Protein AF-K2GYS2-F1 (afdb_monomer)

Organism: Entamoeba nuttalli (strain P19) (NCBI:txid1076696)

Sequence (122 aa):
MTTQQKVDTSRWIVIYPAYIDSELTIAQGRKVSKEVSVKQPNVFDLKKACETLKVNFVLEKQRYSRQQWVMGRVRIQLKDENGVNITSFKNRITLIRAVAESVKNAREEAAKAQPAKKVGKK

Mean predicted aligned error: 7.34 Å

Structure (mmCIF, N/CA/C/O backbone):
data_AF-K2GYS2-F1
#
_entry.id   AF-K2GYS2-F1
#
loop_
_atom_site.group_PDB
_atom_site.id
_atom_site.type_symbol
_atom_site.label_atom_id
_atom_site.label_alt_id
_atom_site.label_comp_id
_atom_site.label_asym_id
_atom_site.label_entity_id
_atom_site.label_seq_id
_atom_site.pdbx_PDB_ins_code
_atom_site.Cartn_x
_atom_site.Cartn_y
_atom_site.Cartn_z
_atom_site.occupancy
_atom_site.B_iso_or_equiv
_atom_site.auth_seq_id
_atom_site.auth_comp_id
_atom_site.auth_asym_id
_atom_site.auth_atom_id
_atom_site.pdbx_PDB_model_num
ATOM 1 N N . MET A 1 1 ? -7.993 -10.182 -33.960 1.00 37.03 1 MET A N 1
ATOM 2 C CA . MET A 1 1 ? -7.245 -10.909 -32.913 1.00 37.03 1 MET A CA 1
ATOM 3 C C . MET A 1 1 ? -6.422 -9.884 -32.153 1.00 37.03 1 MET A C 1
ATOM 5 O O . MET A 1 1 ? -5.462 -9.371 -32.707 1.00 37.03 1 MET A O 1
ATOM 9 N N . THR A 1 2 ? -6.864 -9.466 -30.967 1.00 37.53 2 THR A N 1
ATOM 10 C CA . THR A 1 2 ? -6.221 -8.359 -30.241 1.00 37.53 2 THR A CA 1
ATOM 11 C C . THR A 1 2 ? -5.074 -8.912 -29.405 1.00 37.53 2 THR A C 1
ATOM 13 O O . THR A 1 2 ? -5.301 -9.524 -28.365 1.00 37.53 2 THR A O 1
ATOM 16 N N . THR A 1 3 ? -3.842 -8.735 -29.876 1.00 43.66 3 THR A N 1
ATOM 17 C CA . THR A 1 3 ? -2.626 -9.073 -29.131 1.00 43.66 3 THR A CA 1
ATOM 18 C C . THR A 1 3 ? -2.561 -8.200 -27.881 1.00 43.66 3 THR A C 1
ATOM 20 O O . THR A 1 3 ? -2.268 -7.009 -27.955 1.00 43.66 3 THR A O 1
ATOM 23 N N . GLN A 1 4 ? -2.872 -8.772 -26.719 1.00 55.50 4 GLN A N 1
ATOM 24 C CA . GLN A 1 4 ? -2.729 -8.086 -25.442 1.00 55.50 4 GLN A CA 1
ATOM 25 C C . GLN A 1 4 ? -1.234 -7.971 -25.131 1.00 55.50 4 GLN A C 1
ATOM 27 O O . GLN A 1 4 ? -0.614 -8.927 -24.669 1.00 55.50 4 GLN A O 1
ATOM 32 N N . GLN A 1 5 ? -0.638 -6.818 -25.448 1.00 55.47 5 GLN A N 1
ATOM 33 C CA . GLN A 1 5 ? 0.746 -6.508 -25.094 1.00 55.47 5 GLN A CA 1
ATOM 34 C C . GLN A 1 5 ? 0.897 -6.602 -23.573 1.00 55.47 5 GLN A C 1
ATOM 36 O O . GLN A 1 5 ? 0.401 -5.772 -22.809 1.00 55.47 5 GLN A O 1
ATOM 41 N N . LYS A 1 6 ? 1.542 -7.677 -23.127 1.00 67.62 6 LYS A N 1
ATOM 42 C CA . LYS A 1 6 ? 1.837 -7.931 -21.724 1.00 67.62 6 LYS A CA 1
ATOM 43 C C . LYS A 1 6 ? 3.061 -7.098 -21.361 1.00 67.62 6 LYS A C 1
ATOM 45 O O . LYS A 1 6 ? 4.178 -7.482 -21.687 1.00 67.62 6 LYS A O 1
ATOM 50 N N . VAL A 1 7 ? 2.837 -5.956 -20.717 1.00 78.69 7 VAL A N 1
ATOM 51 C CA . VAL A 1 7 ? 3.914 -5.146 -20.131 1.00 78.69 7 VAL A CA 1
ATOM 52 C C . VAL A 1 7 ? 4.748 -6.048 -19.216 1.00 78.69 7 VAL A C 1
ATOM 54 O O . VAL A 1 7 ? 4.178 -6.758 -18.380 1.00 78.69 7 VAL A O 1
ATOM 57 N N . ASP A 1 8 ? 6.076 -6.055 -19.371 1.00 84.19 8 ASP A N 1
ATOM 58 C CA . ASP A 1 8 ? 6.944 -6.783 -18.446 1.00 84.19 8 ASP A CA 1
ATOM 59 C C . ASP A 1 8 ? 6.959 -6.068 -17.092 1.00 84.19 8 ASP A C 1
ATOM 61 O O . ASP A 1 8 ? 7.661 -5.085 -16.857 1.00 84.19 8 ASP A O 1
ATOM 65 N N . THR A 1 9 ? 6.142 -6.576 -16.178 1.00 87.06 9 THR A N 1
ATOM 66 C CA . THR A 1 9 ? 6.029 -6.053 -14.823 1.00 87.06 9 THR A CA 1
ATOM 67 C C . THR A 1 9 ? 6.964 -6.766 -13.847 1.00 87.06 9 THR A C 1
ATOM 69 O O . THR A 1 9 ? 6.901 -6.486 -12.649 1.00 87.06 9 THR A O 1
ATOM 72 N N . SER A 1 10 ? 7.822 -7.694 -14.295 1.00 85.88 10 SER A N 1
ATOM 73 C CA . SER A 1 10 ? 8.631 -8.570 -13.429 1.00 85.88 10 SER A CA 1
ATOM 74 C C . SER A 1 10 ? 9.474 -7.796 -12.409 1.00 85.88 10 SER A C 1
ATOM 76 O O . SER A 1 10 ? 9.496 -8.165 -11.232 1.00 85.88 10 SER A O 1
ATOM 78 N N . ARG A 1 11 ? 10.071 -6.677 -12.840 1.00 87.44 11 ARG A N 1
ATOM 79 C CA . ARG A 1 11 ? 10.922 -5.779 -12.037 1.00 87.44 11 ARG A CA 1
ATOM 80 C C . ARG A 1 11 ? 10.140 -4.777 -11.179 1.00 87.44 11 ARG A C 1
ATOM 82 O O . ARG A 1 11 ? 10.732 -4.061 -10.373 1.00 87.44 11 ARG A O 1
ATOM 89 N N . TRP A 1 12 ? 8.825 -4.689 -11.363 1.00 92.75 12 TRP A N 1
ATOM 90 C CA . TRP A 1 12 ? 7.991 -3.708 -10.678 1.00 92.75 12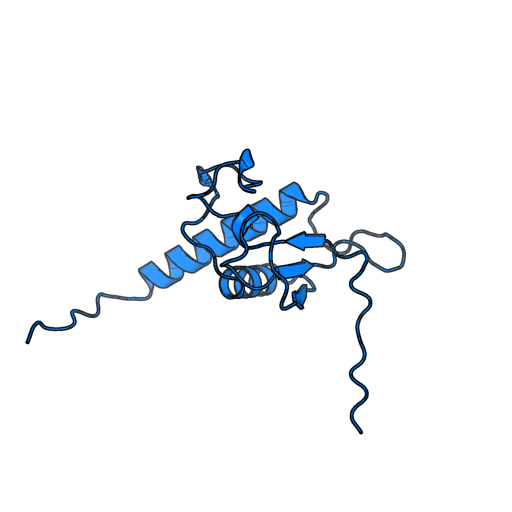 TRP A CA 1
ATOM 91 C C . TRP A 1 12 ? 7.757 -4.104 -9.224 1.00 92.75 12 TRP A C 1
ATOM 93 O O . TRP A 1 12 ? 7.704 -5.280 -8.852 1.00 92.75 12 TRP A O 1
ATOM 103 N N . ILE A 1 13 ? 7.568 -3.096 -8.382 1.00 93.75 13 ILE A N 1
ATOM 104 C CA . ILE A 1 13 ? 7.341 -3.292 -6.959 1.00 93.75 13 ILE A CA 1
ATOM 105 C C . ILE A 1 13 ? 5.926 -3.808 -6.740 1.00 93.75 13 ILE A C 1
ATOM 107 O O . ILE A 1 13 ? 4.953 -3.188 -7.153 1.00 93.75 13 ILE A O 1
ATOM 111 N N . VAL A 1 14 ? 5.810 -4.931 -6.036 1.00 94.44 14 VAL A N 1
ATOM 112 C CA . VAL A 1 14 ? 4.519 -5.511 -5.661 1.00 94.44 14 VAL A CA 1
ATOM 113 C C . VAL A 1 14 ? 4.014 -4.891 -4.359 1.00 94.44 14 VAL A C 1
ATOM 115 O O . VAL A 1 14 ? 4.736 -4.865 -3.357 1.00 94.44 14 VAL A O 1
ATOM 118 N N . ILE A 1 15 ? 2.753 -4.474 -4.334 1.00 95.56 15 ILE A N 1
ATOM 119 C CA . ILE A 1 15 ? 2.049 -4.043 -3.126 1.00 95.56 15 ILE A CA 1
ATOM 120 C C . ILE A 1 15 ? 0.746 -4.835 -3.007 1.00 95.56 15 ILE A C 1
ATOM 122 O O . ILE A 1 15 ? -0.083 -4.847 -3.919 1.00 95.56 15 ILE A O 1
ATOM 126 N N . TYR A 1 16 ? 0.584 -5.514 -1.872 1.00 95.81 16 TYR A N 1
ATOM 127 C CA . TYR A 1 16 ? -0.668 -6.166 -1.494 1.00 95.81 16 TYR A CA 1
ATOM 128 C C . TYR A 1 16 ? -1.449 -5.273 -0.525 1.00 95.81 16 TYR A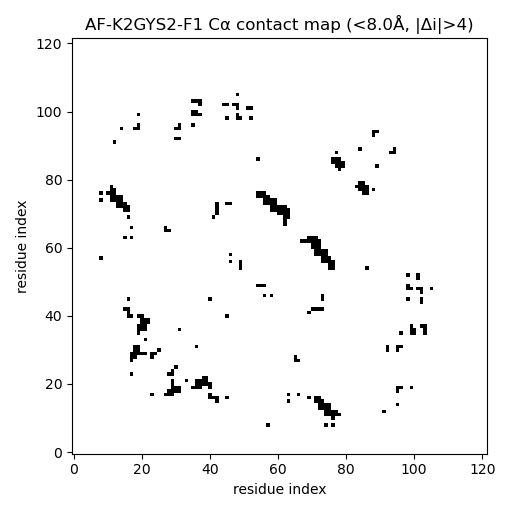 C 1
ATOM 130 O O . TYR A 1 16 ? -0.814 -4.564 0.263 1.00 95.81 16 TYR A O 1
ATOM 138 N N . PRO A 1 17 ? -2.791 -5.364 -0.491 1.00 95.19 17 PRO A N 1
ATOM 139 C CA . PRO A 1 17 ? -3.593 -4.658 0.508 1.00 95.19 17 PRO A CA 1
ATOM 140 C C . PRO A 1 17 ? -3.151 -4.947 1.950 1.00 95.19 17 PRO A C 1
ATOM 142 O O . PRO A 1 17 ? -3.008 -4.022 2.742 1.00 95.19 17 PRO A O 1
ATOM 145 N N . ALA A 1 18 ? -2.773 -6.197 2.244 1.00 95.75 18 ALA A N 1
ATOM 146 C CA . ALA A 1 18 ? -2.232 -6.628 3.537 1.00 95.75 18 ALA A CA 1
ATOM 147 C C . ALA A 1 18 ? -1.078 -5.758 4.078 1.00 95.75 18 ALA A C 1
ATOM 149 O O . ALA A 1 18 ? -0.846 -5.703 5.282 1.00 95.75 18 ALA A O 1
ATOM 150 N N . TYR A 1 19 ? -0.311 -5.096 3.205 1.00 96.12 19 TYR A N 1
ATOM 151 C CA . TYR A 1 19 ? 0.850 -4.306 3.623 1.00 96.12 19 TYR A CA 1
ATOM 152 C C . TYR A 1 19 ? 0.470 -3.029 4.365 1.00 96.12 19 TYR A C 1
ATOM 154 O O . TYR A 1 19 ? 1.265 -2.566 5.184 1.00 96.12 19 TYR A O 1
ATOM 162 N N . ILE A 1 20 ? -0.715 -2.486 4.086 1.00 96.06 20 ILE A N 1
ATOM 163 C CA . ILE A 1 20 ? -1.228 -1.246 4.678 1.00 96.06 20 ILE A CA 1
ATOM 164 C C . ILE A 1 20 ? -2.407 -1.500 5.624 1.00 96.06 20 ILE A C 1
ATOM 166 O O . ILE A 1 20 ? -3.015 -0.548 6.101 1.00 96.06 20 ILE A O 1
ATOM 170 N N . ASP A 1 21 ? -2.728 -2.767 5.892 1.00 95.69 21 ASP A N 1
ATOM 171 C CA . ASP A 1 21 ? -3.852 -3.157 6.738 1.00 95.69 21 ASP A CA 1
ATOM 172 C C . ASP A 1 21 ? -3.526 -2.943 8.222 1.00 95.69 21 ASP A C 1
ATOM 174 O O . ASP A 1 21 ? -2.550 -3.489 8.744 1.00 95.69 21 ASP A O 1
ATOM 178 N N . SER A 1 22 ? -4.338 -2.135 8.905 1.00 95.69 22 SER A N 1
ATOM 179 C CA . SER A 1 22 ? -4.172 -1.845 10.330 1.00 95.69 22 SER A CA 1
ATOM 180 C C . SER A 1 22 ? -4.589 -3.007 11.237 1.00 95.69 22 SER A C 1
ATOM 182 O O . SER A 1 22 ? -4.081 -3.092 12.360 1.00 95.69 22 SER A O 1
ATOM 184 N N . GLU A 1 23 ? -5.451 -3.913 10.760 1.00 94.06 23 GLU A N 1
ATOM 185 C CA . GLU A 1 23 ? -5.930 -5.075 11.524 1.00 94.06 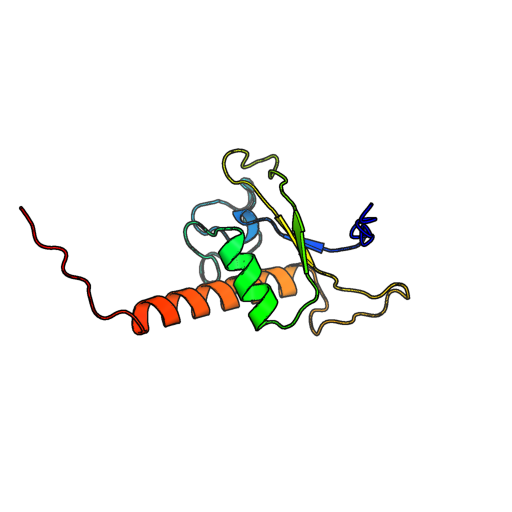23 GLU A CA 1
ATOM 186 C C . GLU A 1 23 ? -4.888 -6.202 11.568 1.00 94.06 23 GLU A C 1
ATOM 188 O O . GLU A 1 23 ? -4.870 -7.009 12.497 1.00 94.06 23 GLU A O 1
ATOM 193 N N . LEU A 1 24 ? -3.964 -6.226 10.603 1.00 93.25 24 LEU A N 1
ATOM 194 C CA . LEU A 1 24 ? -2.886 -7.207 10.547 1.00 93.25 24 LEU A CA 1
ATOM 195 C C . LEU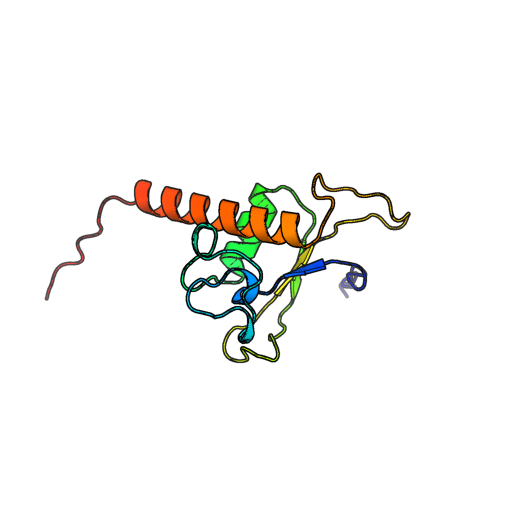 A 1 24 ? -1.667 -6.758 11.348 1.00 93.25 24 LEU A C 1
ATOM 197 O O . LEU A 1 24 ? -1.278 -5.593 11.349 1.00 93.25 24 LEU A O 1
ATOM 201 N N . THR A 1 25 ? -0.987 -7.706 11.983 1.00 94.38 25 THR A N 1
ATOM 202 C CA . THR A 1 25 ? 0.338 -7.513 12.589 1.00 94.38 25 THR A CA 1
ATOM 203 C C . THR A 1 25 ? 1.455 -7.492 11.536 1.00 94.38 25 THR A C 1
ATOM 205 O O . THR A 1 25 ? 1.268 -7.868 10.376 1.00 94.38 25 THR A O 1
ATOM 208 N N . ILE A 1 26 ? 2.668 -7.100 11.946 1.00 93.12 26 ILE A N 1
ATOM 209 C CA . ILE A 1 26 ? 3.865 -7.157 11.083 1.00 93.12 26 ILE A CA 1
ATOM 210 C C . ILE A 1 26 ? 4.138 -8.602 10.635 1.00 93.12 26 ILE A C 1
ATOM 212 O O . ILE A 1 26 ? 4.431 -8.850 9.464 1.00 93.12 26 ILE A O 1
ATOM 216 N N . ALA A 1 27 ? 3.968 -9.567 11.545 1.00 93.00 27 ALA A N 1
ATOM 217 C CA . ALA A 1 27 ? 4.103 -10.991 11.250 1.00 93.00 27 ALA A CA 1
ATOM 218 C C . ALA A 1 27 ? 3.061 -11.478 10.226 1.00 93.00 27 ALA A C 1
ATOM 220 O O . ALA A 1 27 ? 3.371 -12.308 9.374 1.00 93.00 27 ALA A O 1
ATOM 221 N N . GLN A 1 28 ? 1.852 -10.917 10.235 1.00 92.44 28 GLN A N 1
ATOM 222 C CA . GLN A 1 28 ? 0.798 -11.267 9.275 1.00 92.44 28 GLN A CA 1
ATOM 223 C C . GLN A 1 28 ? 0.963 -10.595 7.905 1.00 92.44 28 GLN A C 1
ATOM 225 O O . GLN A 1 28 ? 0.399 -11.073 6.923 1.00 92.44 28 GLN A O 1
ATOM 230 N N . GLY A 1 29 ? 1.786 -9.550 7.794 1.00 92.44 29 GLY A N 1
ATOM 231 C CA . GLY A 1 29 ? 2.142 -8.957 6.503 1.00 92.44 29 GLY A CA 1
ATOM 232 C C . GLY A 1 29 ? 2.200 -7.437 6.476 1.00 92.44 29 GLY A C 1
ATOM 233 O O . GLY A 1 29 ? 2.732 -6.900 5.502 1.00 92.44 29 GLY A O 1
ATOM 234 N N . ARG A 1 30 ? 1.722 -6.746 7.519 1.00 95.56 30 ARG A N 1
ATOM 235 C CA . ARG A 1 30 ? 1.763 -5.280 7.587 1.00 95.56 30 ARG A CA 1
ATOM 236 C C . ARG A 1 30 ? 3.206 -4.783 7.459 1.00 95.56 30 ARG A C 1
ATOM 238 O O . ARG A 1 30 ? 4.116 -5.310 8.100 1.00 95.56 30 ARG A O 1
ATOM 245 N N . LYS A 1 31 ? 3.423 -3.770 6.619 1.00 95.19 31 LYS A N 1
ATOM 246 C CA . LYS A 1 31 ? 4.748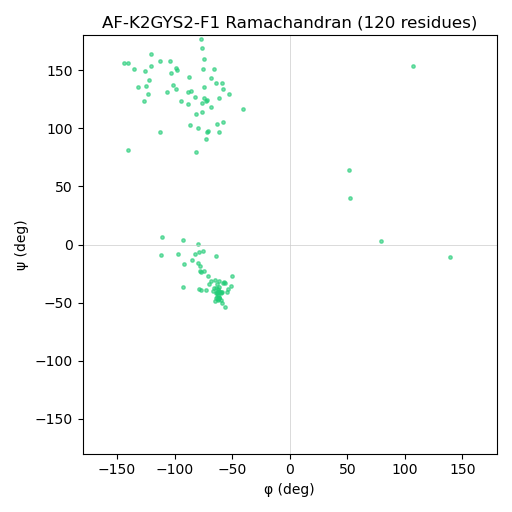 -3.183 6.344 1.00 95.19 31 LYS A CA 1
ATOM 247 C C . LYS A 1 31 ? 4.913 -1.761 6.865 1.00 95.19 31 LYS A C 1
ATOM 249 O O . LYS A 1 31 ? 6.028 -1.252 6.847 1.00 95.19 31 LYS A O 1
ATOM 254 N N . VAL A 1 32 ? 3.832 -1.138 7.322 1.00 95.06 32 VAL A N 1
ATOM 255 C CA . VAL A 1 32 ? 3.820 0.244 7.810 1.00 95.06 32 VAL A CA 1
ATOM 256 C C . VAL A 1 32 ? 3.358 0.328 9.268 1.00 95.06 32 VAL A C 1
ATOM 258 O O . VAL A 1 32 ? 2.811 -0.629 9.829 1.00 95.06 32 VAL A O 1
ATOM 261 N N . SER A 1 33 ? 3.620 1.471 9.902 1.00 94.31 33 SER A N 1
ATOM 262 C CA . SER A 1 33 ? 3.174 1.774 11.266 1.00 94.31 33 SER A CA 1
ATOM 263 C C . SER A 1 33 ? 1.651 1.882 11.335 1.00 94.31 33 SER A C 1
ATOM 265 O O . SER A 1 33 ? 1.008 2.289 10.366 1.00 94.31 33 SER A O 1
ATOM 267 N N . LYS A 1 34 ? 1.059 1.564 12.492 1.00 92.31 34 LYS A N 1
ATOM 268 C CA . LYS A 1 34 ? -0.404 1.585 12.674 1.00 92.31 34 LYS A CA 1
ATOM 269 C C . LYS A 1 34 ? -1.030 2.956 12.389 1.00 92.31 34 LYS A C 1
ATOM 271 O O . LYS A 1 34 ? -2.125 3.006 11.852 1.00 92.31 34 LYS A O 1
ATOM 276 N N . GLU A 1 35 ? -0.318 4.041 12.681 1.00 92.38 35 GLU A N 1
ATOM 277 C CA . GLU A 1 35 ? -0.781 5.428 12.502 1.00 92.38 35 GLU A CA 1
ATOM 278 C C . GLU A 1 35 ? -1.107 5.791 11.044 1.00 92.38 35 GLU A C 1
ATOM 280 O O . GLU A 1 35 ? -2.060 6.529 10.771 1.00 92.38 35 GLU A O 1
ATOM 285 N N . VAL A 1 36 ? -0.323 5.248 10.109 1.00 93.56 36 VAL A N 1
ATOM 286 C CA . VAL A 1 36 ? -0.487 5.446 8.660 1.00 93.56 36 VAL A CA 1
ATOM 287 C C . VAL A 1 36 ? -1.256 4.300 7.998 1.00 93.56 36 VAL A C 1
ATOM 289 O O . VAL A 1 36 ? -1.584 4.379 6.821 1.00 93.56 36 VAL A O 1
ATOM 292 N N . SER A 1 37 ? -1.527 3.222 8.736 1.00 93.44 37 SER A N 1
ATOM 293 C CA . SER A 1 37 ? -2.264 2.063 8.228 1.00 93.44 37 SER A CA 1
ATOM 294 C C . SER A 1 37 ? -3.756 2.371 8.098 1.00 93.44 37 SER A C 1
ATOM 296 O O . SER A 1 37 ? -4.292 3.253 8.768 1.00 93.44 37 SER A O 1
ATOM 298 N N . VAL A 1 38 ? -4.449 1.588 7.278 1.00 94.62 38 VAL A N 1
ATOM 299 C CA . VAL A 1 38 ? -5.874 1.743 6.982 1.00 94.62 38 VAL A CA 1
ATOM 300 C C . VAL A 1 38 ? -6.612 0.459 7.347 1.00 94.62 38 VAL A C 1
ATOM 302 O O . VAL A 1 38 ? -6.105 -0.637 7.128 1.00 94.62 38 VAL A O 1
ATOM 305 N N . LYS A 1 39 ? -7.823 0.580 7.898 1.00 93.50 39 LYS A N 1
ATOM 306 C CA . LYS A 1 39 ? -8.659 -0.575 8.253 1.00 93.50 39 LYS A CA 1
ATOM 307 C C . LYS A 1 39 ? -9.224 -1.241 6.997 1.00 93.50 39 LYS A C 1
ATOM 309 O O . LYS A 1 39 ? -9.915 -0.565 6.241 1.00 93.50 39 LYS A O 1
ATOM 314 N N . GLN A 1 40 ? -8.989 -2.537 6.793 1.00 90.94 40 GLN A N 1
ATOM 315 C CA . GLN A 1 40 ? -9.561 -3.314 5.676 1.00 90.9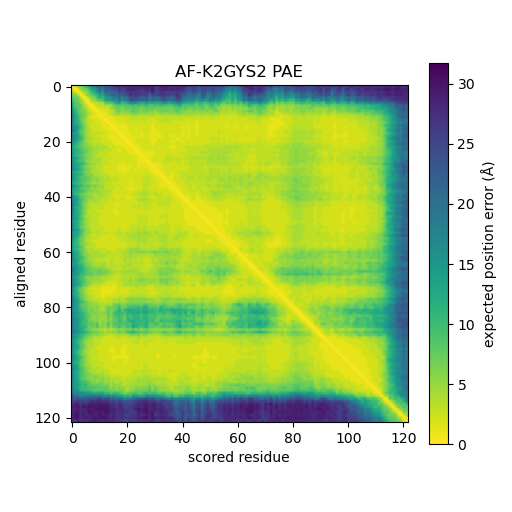4 40 GLN A CA 1
ATOM 316 C C . GLN A 1 40 ? -9.349 -2.655 4.296 1.00 90.94 40 GLN A C 1
ATOM 318 O O . GLN A 1 40 ? -10.307 -2.212 3.650 1.00 90.94 40 GLN A O 1
ATOM 323 N N . PRO A 1 41 ? -8.094 -2.511 3.842 1.00 92.75 41 PRO A N 1
ATOM 324 C CA . PRO A 1 41 ? -7.786 -1.968 2.524 1.00 92.75 41 PRO A CA 1
ATOM 325 C C . PRO A 1 41 ? -8.223 -2.929 1.410 1.00 92.75 41 PRO A C 1
ATOM 327 O O . PRO A 1 41 ? -8.068 -4.146 1.520 1.00 92.75 41 PRO A O 1
ATOM 330 N N . ASN A 1 42 ? -8.712 -2.380 0.300 1.00 91.81 42 ASN A N 1
ATOM 331 C CA . ASN A 1 42 ? -9.052 -3.125 -0.909 1.00 91.81 42 ASN A CA 1
ATOM 332 C C . ASN A 1 42 ? -8.100 -2.752 -2.058 1.00 91.81 42 ASN A C 1
ATOM 334 O O . ASN A 1 42 ? -7.521 -1.672 -2.088 1.00 91.81 42 ASN A O 1
ATOM 338 N N . VAL A 1 43 ? -7.961 -3.612 -3.064 1.00 93.50 43 VAL A N 1
ATOM 339 C CA . VAL A 1 43 ? -7.131 -3.360 -4.255 1.00 93.50 43 VAL A CA 1
ATOM 340 C C . VAL A 1 43 ? -7.546 -2.085 -4.988 1.00 93.50 43 VAL A C 1
ATOM 342 O O . VAL A 1 43 ? -6.691 -1.382 -5.521 1.00 93.50 43 VAL A O 1
ATOM 345 N N . PHE A 1 44 ? -8.835 -1.744 -4.970 1.00 92.50 44 PHE A N 1
ATOM 346 C CA . PHE A 1 44 ? -9.334 -0.491 -5.535 1.00 92.50 44 PHE A CA 1
ATOM 347 C C . PHE A 1 44 ? -8.886 0.747 -4.752 1.00 92.50 44 PHE A C 1
ATOM 349 O O . PHE A 1 44 ? -8.651 1.783 -5.368 1.00 92.50 44 PHE A O 1
ATOM 356 N N . ASP A 1 45 ? -8.699 0.640 -3.432 1.00 93.56 45 ASP A N 1
ATOM 357 C CA . ASP A 1 45 ? -8.098 1.725 -2.653 1.00 93.56 45 ASP A CA 1
ATOM 358 C C . ASP A 1 45 ? -6.657 1.958 -3.114 1.00 93.56 45 ASP A C 1
ATOM 360 O O . ASP A 1 45 ? -6.268 3.092 -3.384 1.00 93.56 45 ASP A O 1
ATOM 364 N N . LEU A 1 46 ? -5.880 0.878 -3.281 1.00 94.81 46 LEU A N 1
ATOM 365 C CA . LEU A 1 46 ? -4.508 0.982 -3.780 1.00 94.81 46 LEU A CA 1
ATOM 366 C C . LEU A 1 46 ? -4.484 1.560 -5.194 1.00 94.81 46 LEU A C 1
ATOM 368 O O . LEU A 1 46 ? -3.633 2.394 -5.483 1.00 94.81 46 LEU A O 1
ATOM 372 N N . LYS A 1 47 ? -5.417 1.151 -6.063 1.00 94.44 47 LYS A N 1
ATOM 373 C CA . LYS A 1 47 ? -5.565 1.705 -7.415 1.00 94.44 47 LYS A CA 1
ATOM 374 C C . LYS A 1 47 ? -5.760 3.221 -7.360 1.00 94.44 47 LYS A C 1
ATOM 376 O O . LYS A 1 47 ? -4.983 3.945 -7.971 1.00 94.44 47 LYS A O 1
ATOM 381 N N . LYS A 1 48 ? -6.743 3.687 -6.582 1.00 94.12 48 LYS A N 1
ATOM 382 C CA . LYS A 1 48 ? -7.052 5.114 -6.432 1.00 94.12 48 LYS A CA 1
ATOM 383 C C . LYS A 1 48 ? -5.857 5.887 -5.874 1.00 94.12 48 LYS A C 1
ATOM 385 O O . LYS A 1 48 ? -5.533 6.954 -6.375 1.00 94.12 48 LYS A O 1
ATOM 390 N N . ALA A 1 49 ? -5.154 5.328 -4.890 1.00 94.88 49 ALA A N 1
ATOM 391 C CA . ALA A 1 49 ? -3.932 5.934 -4.372 1.00 94.88 49 ALA A CA 1
ATOM 392 C C . ALA A 1 49 ? -2.823 6.020 -5.433 1.00 94.88 49 ALA A C 1
ATOM 394 O O . ALA A 1 49 ? -2.155 7.042 -5.532 1.00 94.88 49 ALA A O 1
ATOM 395 N N . CYS A 1 50 ? -2.639 4.990 -6.263 1.00 93.94 50 CYS A N 1
ATOM 396 C CA . CYS A 1 50 ? -1.654 5.031 -7.348 1.00 93.94 50 CYS A CA 1
ATOM 397 C C . CYS A 1 50 ? -2.015 6.072 -8.421 1.00 93.94 50 CYS A C 1
ATOM 399 O O . CYS A 1 50 ? -1.124 6.761 -8.915 1.00 93.94 50 CYS A O 1
ATOM 401 N N . GLU A 1 51 ? -3.305 6.224 -8.734 1.00 93.56 51 GLU A N 1
ATOM 402 C CA . GLU A 1 51 ? -3.819 7.278 -9.621 1.00 93.56 51 GLU A CA 1
ATOM 403 C C . GLU A 1 51 ? -3.536 8.674 -9.042 1.00 93.56 51 GLU A C 1
ATOM 405 O O . GLU A 1 51 ? -2.986 9.526 -9.738 1.00 93.56 51 GLU A O 1
ATOM 410 N N . THR A 1 52 ? -3.815 8.889 -7.752 1.00 93.31 52 THR A N 1
ATOM 411 C CA . THR A 1 52 ? -3.522 10.152 -7.052 1.00 93.31 52 THR A CA 1
ATOM 412 C C . THR A 1 52 ? -2.027 10.467 -7.027 1.00 93.31 52 THR A C 1
ATOM 414 O O . THR A 1 52 ? -1.626 11.610 -7.237 1.00 93.31 52 THR A O 1
ATOM 417 N N . LEU A 1 53 ? -1.187 9.453 -6.800 1.00 91.81 53 LEU A N 1
ATOM 418 C CA . LEU A 1 53 ? 0.271 9.585 -6.793 1.00 91.81 53 LEU A CA 1
ATOM 419 C C . LEU A 1 53 ? 0.874 9.714 -8.202 1.00 91.81 53 LEU A C 1
ATOM 421 O O . LEU A 1 53 ? 2.079 9.940 -8.311 1.00 91.81 53 LEU A O 1
ATOM 425 N N . LYS A 1 54 ? 0.064 9.576 -9.264 1.00 91.94 54 LYS A N 1
ATOM 426 C CA . LYS A 1 54 ? 0.480 9.642 -10.676 1.00 91.94 54 LYS A CA 1
ATOM 427 C C . LYS A 1 54 ? 1.651 8.705 -11.000 1.00 91.94 54 LYS A C 1
ATOM 429 O O . LYS A 1 54 ? 2.562 9.066 -11.740 1.00 91.94 54 LYS A O 1
ATOM 434 N N . VAL A 1 55 ? 1.637 7.502 -10.426 1.00 91.56 55 VAL A N 1
ATOM 435 C CA . VAL A 1 55 ? 2.650 6.467 -10.689 1.00 91.56 55 VAL A CA 1
ATOM 436 C C . VAL A 1 55 ? 2.145 5.466 -11.722 1.00 91.56 55 VAL A C 1
ATOM 438 O O . VAL A 1 55 ? 0.952 5.179 -11.778 1.00 91.56 55 VAL A O 1
ATOM 441 N N . ASN A 1 56 ? 3.046 4.876 -12.506 1.00 92.06 56 ASN A N 1
ATOM 442 C CA . ASN A 1 56 ? 2.683 3.792 -13.418 1.00 92.06 56 ASN A CA 1
ATOM 443 C C . ASN A 1 56 ? 2.384 2.519 -12.623 1.00 92.06 56 ASN A C 1
ATOM 445 O O . ASN A 1 56 ? 3.231 2.041 -11.858 1.00 92.06 56 ASN A O 1
ATOM 449 N N . PHE A 1 57 ? 1.191 1.955 -12.812 1.00 93.56 57 PHE A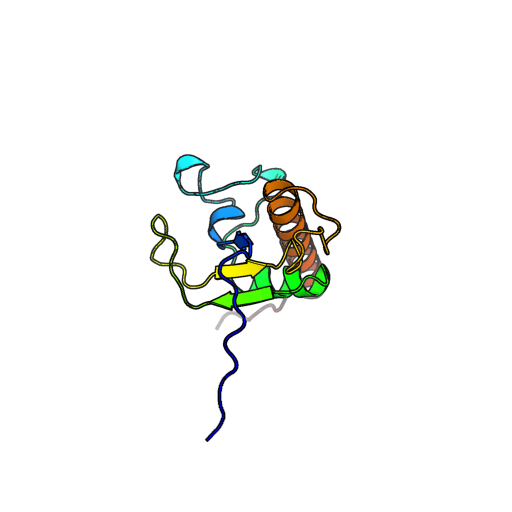 N 1
ATOM 450 C CA . PHE A 1 57 ? 0.764 0.757 -12.099 1.00 93.56 57 PHE A CA 1
ATOM 451 C C . PHE A 1 57 ? -0.011 -0.228 -12.979 1.00 93.56 57 PHE A C 1
ATOM 453 O O . PHE A 1 57 ? -0.636 0.141 -13.968 1.00 93.56 57 PHE A O 1
ATOM 460 N N . VAL A 1 58 ? 0.005 -1.500 -12.579 1.00 94.12 58 VAL A N 1
ATOM 461 C CA . VAL A 1 58 ? -0.786 -2.581 -13.179 1.00 94.12 58 VAL A CA 1
ATOM 462 C C . VAL A 1 58 ? -1.479 -3.363 -12.069 1.00 94.12 58 VAL A C 1
ATOM 464 O O . VAL A 1 58 ? -0.873 -3.699 -11.048 1.00 94.12 58 VAL A O 1
ATOM 467 N N . LEU A 1 59 ? -2.761 -3.668 -12.274 1.00 94.06 59 LEU A N 1
ATOM 468 C CA . LEU A 1 59 ? -3.532 -4.532 -11.387 1.00 94.06 59 LEU A CA 1
ATOM 469 C C . LEU A 1 59 ? -3.386 -5.990 -11.812 1.00 94.06 59 LEU A C 1
ATOM 471 O O . LEU A 1 59 ? -3.609 -6.337 -12.969 1.00 94.06 59 LEU A O 1
ATOM 475 N N . GLU A 1 60 ? -3.083 -6.860 -10.857 1.00 92.25 60 GLU A N 1
ATOM 476 C CA . GLU A 1 60 ? -2.993 -8.298 -11.093 1.00 92.25 60 GLU A CA 1
ATOM 477 C C . GLU A 1 60 ? -3.911 -9.057 -10.136 1.00 92.25 60 GLU A C 1
ATOM 479 O O . GLU A 1 60 ? -3.935 -8.801 -8.931 1.00 92.25 60 GLU A O 1
ATOM 484 N N . LYS A 1 61 ? -4.639 -10.047 -10.662 1.00 90.50 61 LYS A N 1
ATOM 485 C CA . LYS A 1 61 ? -5.486 -10.953 -9.873 1.00 90.50 61 LYS A CA 1
ATOM 486 C C . LYS A 1 61 ? -4.629 -12.057 -9.249 1.00 90.50 61 LYS A C 1
ATOM 488 O O . LYS A 1 61 ? -4.525 -13.157 -9.781 1.00 90.50 61 LYS A O 1
ATOM 493 N N . GLN A 1 62 ? -3.956 -11.737 -8.148 1.00 90.50 62 GLN A N 1
ATOM 494 C CA . GLN A 1 62 ? -3.072 -12.644 -7.407 1.00 90.50 62 GLN A CA 1
ATOM 495 C C . GLN A 1 62 ? -3.331 -12.536 -5.903 1.00 90.50 62 GLN A C 1
ATOM 497 O O . GLN A 1 62 ? -3.748 -11.484 -5.426 1.00 90.50 62 GLN A O 1
ATOM 502 N N . ARG A 1 63 ? -3.096 -13.615 -5.154 1.00 91.19 63 ARG A N 1
ATOM 503 C CA . ARG A 1 63 ? -3.347 -13.674 -3.703 1.00 91.19 63 ARG A CA 1
ATOM 504 C C . ARG A 1 63 ? -2.051 -13.545 -2.915 1.00 91.19 63 ARG A C 1
ATOM 506 O O . ARG A 1 63 ? -1.007 -14.028 -3.351 1.00 91.19 63 ARG A O 1
ATOM 513 N N . TYR A 1 64 ? -2.120 -12.931 -1.736 1.00 91.31 64 TYR A N 1
ATOM 514 C CA . TYR A 1 64 ? -0.981 -12.893 -0.826 1.00 91.31 64 TYR A CA 1
ATOM 515 C C . TYR A 1 64 ? -0.910 -14.185 -0.014 1.00 91.31 64 TYR A C 1
ATOM 517 O O . TYR A 1 64 ? -1.882 -14.534 0.644 1.00 91.31 64 TYR A O 1
ATOM 525 N N . SER A 1 65 ? 0.228 -14.885 -0.001 1.00 89.44 65 SER A N 1
ATOM 526 C CA . SER A 1 65 ? 0.368 -16.205 0.646 1.00 89.44 65 SER A CA 1
ATOM 527 C C . SER A 1 65 ? -0.132 -16.257 2.097 1.00 89.44 65 SER A C 1
ATOM 529 O O . SER A 1 65 ? -0.726 -17.252 2.487 1.00 89.44 65 SER A O 1
ATOM 531 N N . ARG A 1 66 ? 0.040 -15.178 2.877 1.00 89.62 66 ARG A N 1
ATOM 532 C CA . ARG A 1 66 ? -0.422 -15.104 4.281 1.00 89.62 66 ARG A CA 1
ATOM 533 C C . ARG A 1 66 ? -1.888 -14.680 4.437 1.00 89.62 66 ARG A C 1
ATOM 535 O O . ARG A 1 66 ? -2.432 -14.794 5.526 1.00 89.62 66 ARG A O 1
ATOM 542 N N . GLN A 1 67 ? -2.512 -14.171 3.375 1.00 87.44 67 GLN A N 1
ATOM 543 C CA . GLN A 1 67 ? -3.885 -13.667 3.368 1.00 87.44 67 GLN A CA 1
ATOM 544 C C . GLN A 1 67 ? -4.577 -14.074 2.056 1.00 87.44 67 GLN A C 1
ATOM 546 O O . GLN A 1 67 ? -4.632 -13.313 1.091 1.00 87.44 67 GLN A O 1
ATOM 551 N N . GLN A 1 68 ? -5.068 -15.314 1.999 1.00 85.94 68 GLN A N 1
ATOM 552 C CA . GLN A 1 68 ? -5.624 -15.906 0.772 1.00 85.94 68 GLN A CA 1
ATOM 553 C C . GLN A 1 68 ? -7.052 -15.437 0.441 1.00 85.94 68 GLN A C 1
ATOM 555 O O . GLN A 1 68 ? -7.494 -15.572 -0.701 1.00 85.94 68 GLN A O 1
ATOM 560 N N . TRP A 1 69 ? -7.770 -14.877 1.417 1.00 85.88 69 TRP A N 1
ATOM 561 C CA . TRP A 1 69 ? -9.142 -14.380 1.252 1.00 85.88 69 TRP A CA 1
ATOM 562 C C . TRP A 1 69 ? -9.224 -13.029 0.534 1.00 85.88 69 TRP A C 1
ATOM 564 O O . TRP A 1 69 ? -10.243 -12.734 -0.083 1.00 85.88 69 TRP A O 1
ATOM 574 N N . VAL A 1 70 ? -8.156 -12.225 0.557 1.00 86.50 70 VAL A N 1
ATOM 575 C CA . VAL A 1 70 ? -8.093 -10.964 -0.194 1.00 86.50 70 VAL A CA 1
ATOM 576 C C . VAL A 1 70 ? -7.420 -11.217 -1.535 1.00 86.50 70 VAL A C 1
ATOM 578 O O . VAL A 1 70 ? -6.288 -11.702 -1.609 1.00 86.50 70 VAL A O 1
ATOM 581 N N . MET A 1 71 ? -8.124 -10.883 -2.614 1.00 88.94 71 MET A N 1
ATOM 582 C CA . MET A 1 71 ? -7.608 -11.039 -3.965 1.00 88.94 71 MET A CA 1
ATOM 583 C C . MET A 1 71 ? -7.128 -9.717 -4.539 1.00 88.94 71 MET A C 1
ATOM 585 O O . MET A 1 71 ? -7.825 -8.711 -4.495 1.00 88.94 71 MET A O 1
ATOM 589 N N . GLY A 1 72 ? -5.976 -9.799 -5.188 1.00 90.88 72 GLY A N 1
ATOM 590 C CA . GLY A 1 72 ? -5.417 -8.799 -6.067 1.00 90.88 72 GLY A CA 1
ATOM 591 C C . GLY A 1 72 ? -4.229 -8.071 -5.452 1.00 90.88 72 GLY A C 1
ATOM 592 O O . GLY A 1 72 ? -4.045 -7.986 -4.235 1.00 90.88 72 GLY A O 1
ATOM 593 N N . ARG A 1 73 ? -3.375 -7.582 -6.342 1.00 93.62 73 ARG A N 1
ATOM 594 C CA . ARG A 1 73 ? -2.168 -6.831 -6.013 1.00 93.62 73 ARG A CA 1
ATOM 595 C C . ARG A 1 73 ? -1.949 -5.745 -7.042 1.00 93.62 73 ARG A C 1
ATOM 597 O O . ARG A 1 73 ? -2.386 -5.870 -8.187 1.00 93.62 73 ARG A O 1
ATOM 604 N N . VAL A 1 74 ? -1.226 -4.718 -6.632 1.00 94.81 74 VAL A N 1
ATOM 605 C CA . VAL A 1 74 ? -0.779 -3.657 -7.526 1.00 94.81 74 VAL A CA 1
ATOM 606 C C . VAL A 1 74 ? 0.712 -3.830 -7.753 1.00 94.81 74 VAL A C 1
ATOM 608 O O . VAL A 1 74 ? 1.474 -4.015 -6.801 1.00 94.81 74 VAL A O 1
ATOM 611 N N . ARG A 1 75 ? 1.135 -3.799 -9.012 1.00 94.38 75 ARG A N 1
ATOM 612 C CA . ARG A 1 75 ? 2.538 -3.622 -9.375 1.00 94.38 75 ARG A CA 1
ATOM 613 C C . ARG A 1 75 ? 2.763 -2.168 -9.733 1.00 94.38 75 ARG A C 1
ATOM 615 O O . ARG A 1 75 ? 1.972 -1.624 -10.490 1.00 94.38 75 ARG A O 1
ATOM 622 N N . ILE A 1 76 ? 3.827 -1.570 -9.212 1.00 93.25 76 ILE A N 1
ATOM 623 C CA . ILE A 1 76 ? 4.176 -0.166 -9.442 1.00 93.25 76 ILE A CA 1
ATOM 624 C C . ILE A 1 76 ? 5.582 -0.091 -10.023 1.00 93.25 76 ILE A C 1
ATOM 626 O O . ILE A 1 76 ? 6.524 -0.681 -9.480 1.00 93.25 76 ILE A O 1
ATOM 630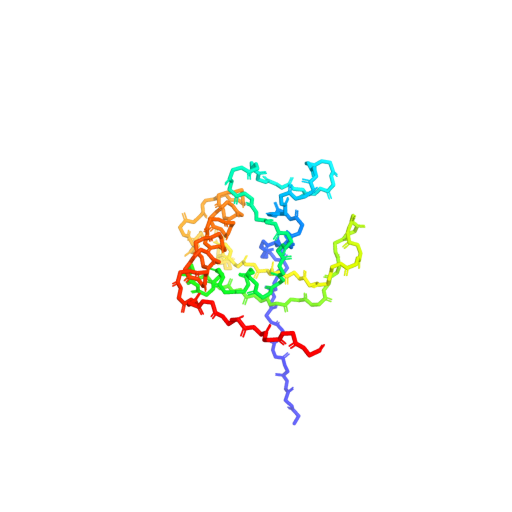 N N . GLN A 1 77 ? 5.723 0.644 -11.117 1.00 92.19 77 GLN A N 1
ATOM 631 C CA . GLN A 1 77 ? 7.014 0.895 -11.734 1.00 92.19 77 GLN A CA 1
ATOM 632 C C . GLN A 1 77 ? 7.770 1.945 -10.915 1.00 92.19 77 GLN A C 1
ATOM 634 O O . GLN A 1 77 ? 7.354 3.095 -10.827 1.00 92.19 77 GLN A O 1
ATOM 639 N N . LEU A 1 78 ? 8.879 1.543 -10.293 1.00 89.31 78 LEU A N 1
ATOM 640 C CA . LEU A 1 78 ? 9.756 2.466 -9.562 1.00 89.31 78 LEU A CA 1
ATOM 641 C C . LEU A 1 78 ? 10.889 2.991 -10.449 1.00 89.31 78 LEU A C 1
ATOM 643 O O . LEU A 1 78 ? 11.305 4.144 -10.329 1.00 89.31 78 LEU A O 1
ATOM 647 N N . LYS A 1 79 ? 11.385 2.109 -11.320 1.00 88.25 79 LYS A N 1
ATOM 648 C CA . LYS A 1 79 ? 12.541 2.310 -12.184 1.00 88.25 79 LYS A CA 1
ATOM 649 C C . LYS A 1 79 ? 12.173 2.053 -13.634 1.00 88.25 79 LYS A C 1
ATOM 651 O O . LYS A 1 79 ? 11.324 1.204 -13.911 1.00 88.25 79 LYS A O 1
ATOM 656 N N . ASP A 1 80 ? 12.847 2.763 -14.522 1.00 85.00 80 ASP A N 1
ATOM 657 C CA . ASP A 1 80 ? 12.779 2.520 -15.955 1.00 85.00 80 ASP A CA 1
ATOM 658 C C . ASP A 1 80 ? 13.619 1.300 -16.377 1.00 85.00 80 ASP A C 1
ATOM 660 O O . ASP A 1 80 ? 14.329 0.706 -15.557 1.00 85.00 80 ASP A O 1
ATOM 664 N N . GLU A 1 81 ? 13.581 0.942 -17.661 1.00 83.69 81 GLU A N 1
ATOM 665 C CA . GLU A 1 81 ? 14.387 -0.135 -18.254 1.00 83.69 81 GLU A CA 1
ATOM 666 C C . GLU A 1 81 ? 15.893 0.060 -18.021 1.00 83.69 81 GLU A C 1
ATOM 668 O O . GLU A 1 81 ? 16.609 -0.908 -17.756 1.00 83.69 81 GLU A O 1
ATOM 673 N N . ASN A 1 82 ? 16.338 1.321 -17.995 1.00 82.50 82 ASN A N 1
ATOM 674 C CA . ASN A 1 82 ? 17.717 1.737 -17.722 1.00 82.50 82 ASN A CA 1
ATOM 675 C C . ASN A 1 82 ? 18.081 1.757 -16.221 1.00 82.50 82 ASN A C 1
ATOM 677 O O . ASN A 1 82 ? 19.187 2.140 -15.847 1.00 82.50 82 ASN A O 1
ATOM 681 N N . GLY A 1 83 ? 17.153 1.393 -15.327 1.00 79.81 83 GLY A N 1
ATOM 682 C CA . GLY A 1 83 ? 17.382 1.350 -13.878 1.00 79.81 83 GLY A CA 1
ATOM 683 C C . GLY A 1 83 ? 17.317 2.706 -13.160 1.00 79.81 83 GLY A C 1
ATOM 684 O O . GLY A 1 83 ? 17.517 2.756 -11.942 1.00 79.81 83 GLY A O 1
ATOM 685 N N . VAL A 1 84 ? 16.997 3.783 -13.881 1.00 83.00 84 VAL A N 1
ATOM 686 C CA . VAL A 1 84 ? 16.795 5.135 -13.336 1.00 83.00 84 VAL A CA 1
ATOM 687 C C . VAL A 1 84 ? 15.456 5.201 -12.602 1.00 83.00 84 VAL A C 1
ATOM 689 O O . VAL A 1 84 ? 14.450 4.704 -13.105 1.00 83.00 84 VAL A O 1
ATOM 692 N N . ASN A 1 85 ? 15.424 5.805 -11.410 1.00 83.88 85 ASN A N 1
ATOM 693 C CA . ASN A 1 85 ? 14.175 6.010 -10.671 1.00 83.88 85 ASN A CA 1
ATOM 694 C C . ASN A 1 85 ? 13.293 7.028 -11.408 1.00 83.88 85 ASN A C 1
ATOM 696 O O . ASN A 1 85 ? 13.680 8.185 -11.546 1.00 83.88 85 ASN A O 1
ATOM 700 N N . ILE A 1 86 ? 12.102 6.603 -11.830 1.00 85.31 86 ILE A N 1
ATOM 701 C CA . ILE A 1 86 ? 11.120 7.465 -12.515 1.00 85.31 86 ILE A CA 1
ATOM 702 C C . ILE A 1 86 ? 10.134 8.117 -11.546 1.00 85.31 86 ILE A C 1
ATOM 704 O O . ILE A 1 86 ? 9.448 9.072 -11.890 1.00 85.31 86 ILE A O 1
ATOM 708 N N . THR A 1 87 ? 10.042 7.586 -10.328 1.00 82.62 87 THR A N 1
ATOM 709 C CA . THR A 1 87 ? 9.167 8.122 -9.283 1.00 82.62 87 THR A CA 1
ATOM 710 C C . THR A 1 87 ? 9.973 8.894 -8.251 1.00 82.62 87 THR A C 1
ATOM 712 O O . THR A 1 87 ? 11.149 8.606 -8.021 1.00 82.62 87 THR A O 1
ATOM 715 N N . SER A 1 88 ? 9.308 9.793 -7.528 1.00 85.06 88 SER A N 1
ATOM 716 C CA . SER A 1 88 ? 9.894 10.509 -6.387 1.00 85.06 88 SER A CA 1
ATOM 717 C C . SER A 1 88 ? 10.274 9.590 -5.214 1.00 85.06 88 SER A C 1
ATOM 719 O O . SER A 1 88 ? 10.933 10.018 -4.266 1.00 85.06 88 SER A O 1
ATOM 721 N N . PHE A 1 89 ? 9.862 8.319 -5.245 1.00 87.25 89 PHE A N 1
ATOM 722 C CA . PHE A 1 89 ? 10.116 7.363 -4.178 1.00 87.25 89 PHE A CA 1
ATOM 723 C C . PHE A 1 89 ? 11.451 6.651 -4.395 1.00 87.25 89 PHE A C 1
ATOM 725 O O . PHE A 1 89 ? 11.655 5.947 -5.379 1.00 87.25 89 PHE A O 1
ATOM 732 N N . LYS A 1 90 ? 12.363 6.786 -3.428 1.00 83.62 90 LYS A N 1
ATOM 733 C CA . LYS A 1 90 ? 13.668 6.105 -3.466 1.00 83.62 90 LYS A CA 1
ATOM 734 C C . LYS A 1 90 ? 13.566 4.639 -3.045 1.00 83.62 90 LYS A C 1
ATOM 736 O O . LYS A 1 90 ? 14.230 3.779 -3.615 1.00 83.62 90 LYS A O 1
ATOM 741 N N . ASN A 1 91 ? 12.725 4.362 -2.046 1.00 87.62 91 ASN A N 1
ATOM 742 C CA . ASN A 1 91 ? 12.640 3.066 -1.385 1.00 87.62 91 ASN A CA 1
ATOM 743 C C . ASN A 1 91 ? 11.244 2.452 -1.511 1.00 87.62 91 ASN A C 1
ATOM 745 O O . ASN A 1 91 ? 10.218 3.134 -1.559 1.00 87.62 91 ASN A O 1
ATOM 749 N N . ARG A 1 92 ? 11.187 1.120 -1.442 1.00 90.81 92 ARG A N 1
ATOM 750 C CA . ARG A 1 92 ? 9.913 0.390 -1.402 1.00 90.81 92 ARG A CA 1
ATOM 751 C C . ARG A 1 92 ? 9.045 0.797 -0.208 1.00 90.81 92 ARG A C 1
ATOM 753 O O . ARG A 1 92 ? 7.840 0.946 -0.357 1.00 90.81 92 ARG A O 1
ATOM 760 N N . ILE A 1 93 ? 9.646 0.986 0.968 1.00 92.44 93 ILE A N 1
ATOM 761 C CA . ILE A 1 93 ? 8.906 1.360 2.183 1.00 92.44 93 ILE A CA 1
ATOM 762 C C . ILE A 1 93 ? 8.314 2.769 2.069 1.00 92.44 93 ILE A C 1
ATOM 764 O O . ILE A 1 93 ? 7.164 2.962 2.452 1.00 92.44 93 ILE A O 1
ATOM 768 N N . THR A 1 94 ? 9.043 3.730 1.487 1.00 93.38 94 THR A N 1
ATOM 769 C CA . THR A 1 94 ? 8.526 5.094 1.280 1.00 93.38 94 THR A CA 1
ATOM 770 C C . THR A 1 94 ? 7.334 5.104 0.329 1.00 93.38 94 THR A C 1
ATOM 772 O O . THR A 1 94 ? 6.365 5.808 0.587 1.00 93.38 94 THR A O 1
ATOM 775 N N . LEU A 1 95 ? 7.359 4.263 -0.712 1.00 93.75 95 LEU A N 1
ATOM 776 C CA . LEU A 1 95 ? 6.224 4.089 -1.619 1.00 93.75 95 LEU A CA 1
ATOM 777 C C . LEU A 1 95 ? 5.008 3.483 -0.899 1.00 93.75 95 LEU A C 1
ATOM 779 O O . LEU A 1 95 ? 3.911 4.015 -1.007 1.00 93.75 95 LEU A O 1
ATOM 783 N N . ILE A 1 96 ? 5.189 2.398 -0.134 1.00 94.94 96 ILE A N 1
ATOM 784 C CA . ILE A 1 96 ? 4.076 1.760 0.597 1.00 94.94 96 ILE A CA 1
ATOM 785 C C . ILE A 1 96 ? 3.464 2.736 1.610 1.00 94.94 96 ILE A C 1
ATOM 787 O O . ILE A 1 96 ? 2.243 2.790 1.740 1.00 94.94 96 ILE A O 1
ATOM 791 N N . ARG A 1 97 ? 4.294 3.525 2.303 1.00 95.69 97 ARG A N 1
ATOM 792 C CA . ARG A 1 97 ? 3.827 4.553 3.238 1.00 95.69 97 ARG A CA 1
ATOM 793 C C . ARG A 1 97 ? 3.010 5.636 2.532 1.00 95.69 97 ARG A C 1
ATOM 795 O O . ARG A 1 97 ? 1.909 5.923 2.982 1.00 95.69 97 ARG A O 1
ATOM 802 N N . ALA A 1 98 ? 3.501 6.167 1.413 1.00 94.75 98 ALA A N 1
ATOM 803 C CA . ALA A 1 98 ? 2.782 7.179 0.640 1.00 94.75 98 ALA A CA 1
ATOM 804 C C . ALA A 1 98 ? 1.449 6.656 0.082 1.00 94.75 98 ALA A C 1
ATOM 806 O O . ALA A 1 98 ? 0.447 7.365 0.104 1.00 94.75 98 ALA A O 1
ATOM 807 N N . VAL A 1 99 ? 1.409 5.394 -0.362 1.00 95.31 99 VAL A N 1
ATOM 808 C CA . VAL A 1 99 ? 0.157 4.732 -0.760 1.00 95.31 99 VAL A CA 1
ATOM 809 C C . VAL A 1 99 ? -0.802 4.647 0.429 1.00 95.31 99 VAL A C 1
ATOM 811 O O . VAL A 1 99 ? -1.970 4.989 0.281 1.00 95.31 99 VAL A O 1
ATOM 814 N N . ALA A 1 100 ? -0.328 4.240 1.609 1.00 96.00 100 ALA A N 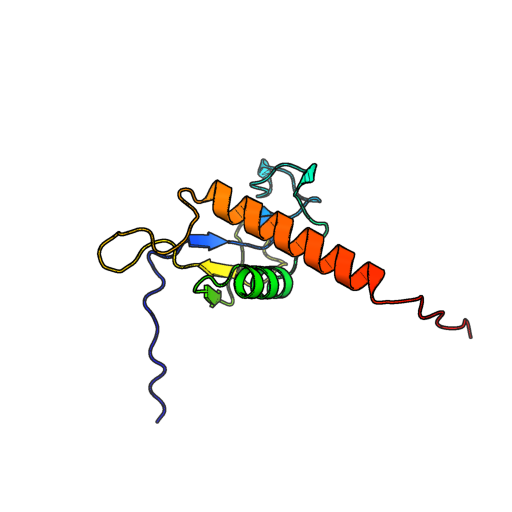1
ATOM 815 C CA . ALA A 1 100 ? -1.161 4.143 2.808 1.00 96.00 100 ALA A CA 1
ATOM 816 C C . ALA A 1 100 ? -1.751 5.506 3.221 1.00 96.00 100 ALA A C 1
ATOM 818 O O . ALA A 1 100 ? -2.954 5.611 3.454 1.00 96.00 100 ALA A O 1
ATOM 819 N N . GLU A 1 101 ? -0.924 6.555 3.232 1.00 95.44 101 GLU A N 1
ATOM 820 C CA . GLU A 1 101 ? -1.336 7.933 3.525 1.00 95.44 101 GLU A CA 1
ATOM 821 C C . GLU A 1 101 ? -2.345 8.451 2.487 1.00 95.44 101 GLU A C 1
ATOM 823 O O . GLU A 1 101 ? -3.382 9.001 2.853 1.00 95.44 101 GLU A O 1
ATOM 828 N N . SER A 1 102 ? -2.111 8.196 1.195 1.00 94.88 102 SER A N 1
ATOM 829 C CA . SER A 1 102 ? -3.042 8.575 0.126 1.00 94.88 102 SER A CA 1
ATOM 830 C C . SER A 1 102 ? -4.393 7.863 0.248 1.00 94.88 102 SER A C 1
ATOM 832 O O . SER A 1 102 ? -5.433 8.505 0.102 1.00 94.88 102 SER A O 1
ATOM 834 N N . VAL A 1 103 ? -4.410 6.566 0.584 1.00 95.25 103 VAL A N 1
ATOM 835 C CA . VAL A 1 103 ? -5.662 5.835 0.850 1.00 95.25 103 VAL A CA 1
ATOM 836 C C . VAL A 1 103 ? -6.387 6.414 2.062 1.00 95.25 103 VAL A C 1
ATOM 838 O O . VAL A 1 103 ? -7.603 6.598 2.014 1.00 95.25 103 VAL A O 1
ATOM 841 N N . LYS A 1 104 ? -5.663 6.693 3.152 1.00 94.00 104 LYS A N 1
ATOM 842 C CA . LYS A 1 104 ? -6.244 7.259 4.372 1.00 94.00 104 LYS A CA 1
ATOM 843 C C . LYS A 1 104 ? -6.924 8.596 4.075 1.00 94.00 104 LYS A C 1
ATOM 845 O O . LYS A 1 104 ? -8.109 8.738 4.364 1.00 94.00 104 LYS A O 1
ATOM 850 N N . ASN A 1 105 ? -6.222 9.499 3.394 1.00 92.88 105 ASN A N 1
ATOM 851 C CA . ASN A 1 105 ? -6.759 10.794 2.982 1.00 92.88 105 ASN A CA 1
ATOM 852 C C . ASN A 1 105 ? -7.980 10.626 2.070 1.00 92.88 105 ASN A C 1
ATOM 854 O O . ASN A 1 105 ? -9.027 11.198 2.348 1.00 92.88 105 ASN A O 1
ATOM 858 N N . ALA A 1 106 ? -7.903 9.760 1.054 1.00 90.81 106 ALA A N 1
ATOM 859 C CA . ALA A 1 106 ? -9.017 9.523 0.135 1.00 90.81 106 ALA A CA 1
ATOM 860 C C . ALA A 1 106 ? -10.276 8.976 0.835 1.00 90.81 106 ALA A C 1
ATOM 862 O O . ALA A 1 106 ? -11.397 9.247 0.396 1.00 90.81 106 ALA A O 1
ATOM 863 N N . ARG A 1 107 ? -10.111 8.194 1.910 1.00 89.06 107 ARG A N 1
ATOM 864 C CA . ARG A 1 107 ? -11.222 7.699 2.735 1.00 89.06 107 ARG A CA 1
ATOM 865 C C . ARG A 1 107 ? -11.771 8.771 3.669 1.00 89.06 107 ARG A C 1
ATOM 867 O O . ARG A 1 107 ? -12.986 8.859 3.820 1.00 89.06 107 ARG A O 1
ATOM 874 N N . GLU A 1 108 ? -10.911 9.596 4.259 1.00 89.06 108 GLU A N 1
ATOM 875 C CA . GLU A 1 108 ? -11.328 10.746 5.069 1.00 89.06 108 GLU A CA 1
ATOM 876 C C . GLU A 1 108 ? -12.086 11.783 4.229 1.00 89.06 108 GLU A C 1
ATOM 878 O O . GLU A 1 108 ? -13.125 12.282 4.653 1.00 89.06 108 GLU A O 1
ATOM 883 N N . GLU A 1 109 ? -11.623 12.067 3.012 1.00 87.94 109 GLU A N 1
ATOM 884 C CA . GLU A 1 109 ? -12.314 12.921 2.042 1.00 87.94 109 GLU A CA 1
ATOM 885 C C . GLU A 1 109 ? -13.675 12.338 1.655 1.00 87.94 109 GLU A C 1
ATOM 887 O O . GLU A 1 109 ? -14.678 13.050 1.664 1.00 87.94 109 GLU A O 1
ATOM 892 N N . ALA A 1 110 ? -13.746 11.031 1.383 1.00 85.06 110 ALA A N 1
ATOM 893 C CA . ALA A 1 110 ? -15.007 10.358 1.075 1.00 85.06 110 ALA A CA 1
ATOM 894 C C . ALA A 1 110 ? -15.990 10.344 2.260 1.00 85.06 110 ALA A C 1
ATOM 896 O O . ALA A 1 110 ? -17.202 10.354 2.037 1.00 85.06 110 ALA A O 1
ATOM 897 N N . ALA A 1 111 ? -15.485 10.326 3.498 1.00 85.50 111 ALA A N 1
ATOM 898 C CA . ALA A 1 111 ? -16.293 10.449 4.708 1.00 85.50 111 ALA A CA 1
ATOM 899 C C . ALA A 1 111 ? -16.808 11.884 4.906 1.00 85.50 111 ALA A C 1
ATOM 901 O O . ALA A 1 111 ? -17.962 12.070 5.278 1.00 85.50 111 ALA A O 1
ATOM 902 N N . LYS A 1 112 ? -15.987 12.900 4.606 1.00 80.00 112 LYS A N 1
ATOM 903 C CA . LYS A 1 112 ? -16.382 14.319 4.662 1.00 80.00 112 LYS A CA 1
ATOM 904 C C . LYS A 1 112 ? -17.378 14.695 3.558 1.00 80.00 112 LYS A C 1
ATOM 906 O O . LYS A 1 112 ? -18.261 15.511 3.791 1.00 80.00 112 LYS A O 1
ATOM 911 N N . ALA A 1 113 ? -17.262 14.089 2.376 1.00 75.25 113 ALA A N 1
ATOM 912 C CA . ALA A 1 113 ? -18.121 14.362 1.221 1.00 75.25 113 ALA A CA 1
ATOM 913 C C . ALA A 1 113 ? -19.505 13.679 1.280 1.00 75.25 113 ALA A C 1
ATOM 915 O O . ALA A 1 113 ? -20.350 13.943 0.427 1.00 75.25 113 ALA A O 1
ATOM 916 N N . GLN A 1 114 ? -19.759 12.810 2.265 1.00 56.78 114 GLN A N 1
ATOM 917 C CA . GLN A 1 114 ? -21.053 12.150 2.458 1.00 56.78 114 GLN A CA 1
ATOM 918 C C . GLN A 1 114 ? -21.730 12.637 3.749 1.00 56.78 114 GLN A C 1
ATOM 920 O O . GLN A 1 114 ? -21.468 12.082 4.817 1.00 56.78 114 GLN A O 1
ATOM 925 N N . PRO A 1 115 ? -22.654 13.618 3.694 1.00 49.00 115 PRO A N 1
ATOM 926 C CA . PRO A 1 115 ? -23.617 13.795 4.771 1.00 49.00 115 PRO A CA 1
ATOM 927 C C . PRO A 1 115 ? -24.524 12.554 4.851 1.00 49.00 115 PRO A C 1
ATOM 929 O O . PRO A 1 115 ? -24.916 11.969 3.840 1.00 49.00 115 PRO A O 1
ATOM 932 N N . ALA A 1 116 ? -24.811 12.126 6.079 1.00 52.19 116 ALA A N 1
ATOM 933 C CA . ALA A 1 116 ? -25.480 10.882 6.445 1.00 52.19 116 ALA A CA 1
ATOM 934 C C . ALA A 1 116 ? -26.674 10.484 5.550 1.00 52.19 116 ALA A C 1
ATOM 936 O O . ALA A 1 116 ? -27.742 11.095 5.607 1.00 52.19 116 ALA A O 1
ATOM 937 N N . LYS A 1 117 ? -26.568 9.351 4.843 1.00 45.16 117 LYS A N 1
ATOM 938 C CA . LYS A 1 117 ? -27.764 8.589 4.457 1.00 45.16 117 LYS A CA 1
ATOM 939 C C . LYS A 1 117 ? -28.321 7.904 5.708 1.00 45.16 117 LYS A C 1
ATOM 941 O O . LYS A 1 117 ? -27.942 6.782 6.030 1.00 45.16 117 LYS A O 1
ATOM 946 N N . LYS A 1 118 ? -29.234 8.582 6.415 1.00 46.75 118 LYS A N 1
ATOM 947 C CA . LYS A 1 118 ? -30.189 7.920 7.317 1.00 46.75 118 LYS A CA 1
ATOM 948 C C . LYS A 1 118 ? -31.050 6.982 6.463 1.00 46.75 118 LYS A C 1
ATOM 950 O O . LYS A 1 118 ? -31.998 7.433 5.828 1.00 46.75 118 LYS A O 1
ATOM 955 N N . VAL A 1 119 ? -30.713 5.696 6.402 1.00 47.94 119 VAL A N 1
ATOM 956 C CA . VAL A 1 119 ? -31.630 4.679 5.871 1.00 47.94 119 VAL A CA 1
ATOM 957 C C . VAL A 1 119 ? -32.593 4.318 6.994 1.00 47.94 119 VAL A C 1
ATOM 959 O O . VAL A 1 119 ? -32.190 3.813 8.040 1.00 47.94 119 VAL A O 1
ATOM 962 N N . GLY A 1 120 ? -33.855 4.691 6.787 1.00 47.75 120 GLY A N 1
ATOM 963 C CA . GLY A 1 120 ? -34.956 4.472 7.708 1.00 47.75 120 GLY A CA 1
ATOM 964 C C . GLY A 1 120 ? -35.169 2.994 8.021 1.00 47.75 120 GLY A C 1
ATOM 965 O O . GLY A 1 120 ? -35.101 2.129 7.151 1.00 47.75 120 GLY A O 1
ATOM 966 N N . LYS A 1 121 ? -35.442 2.750 9.298 1.00 43.34 121 LYS A N 1
ATOM 967 C CA . LYS A 1 121 ? -35.979 1.514 9.856 1.00 43.34 121 LYS A CA 1
ATOM 968 C C . LYS A 1 121 ? -37.367 1.274 9.235 1.00 43.34 121 LYS A C 1
ATOM 970 O O . LYS A 1 121 ? -38.202 2.177 9.290 1.00 43.34 121 LYS A O 1
ATOM 975 N N . LYS A 1 122 ? -37.596 0.104 8.642 1.00 44.06 122 LYS A N 1
ATOM 976 C CA . LYS A 1 122 ? -38.934 -0.483 8.496 1.00 44.06 122 LYS A CA 1
ATOM 977 C C . LYS A 1 122 ? -38.992 -1.698 9.403 1.00 44.06 122 LYS A C 1
ATOM 979 O O . LYS A 1 122 ? -37.955 -2.396 9.470 1.00 44.06 122 LYS A O 1
#

pLDDT: mean 85.85, std 14.78, range [37.03, 96.12]

Nearest PDB structures (foldseek):
  1jid-assembly1_A  TM=9.294E-01  e=8.514E-09  Homo sapiens
  2go5-assembly1_B  TM=9.024E-01  e=5.547E-09  Canis sp.
  4xco-assembly2_B  TM=8.991E-01  e=4.278E-07  Methanocaldococcus jannaschii
  1l9a-assembly1_A  TM=9.039E-01  e=1.368E-06  Methanocaldococcus jannaschii
  3dlu-assembly1_C  TM=8.516E-01  e=3.507E-05  Pyrococcus furiosus

Foldseek 3Di:
DDPPPDPPLVPFDKDDLLCQALVDDVVLHHVDDNVLGDHPDAVVLLVVLCVVQVWDKDKDQDADPSGRPHTIIITTDQADPVRHGPHPDPDPSSVSSSSSNSSVVVVVVVVVPDDDPPPDDD

Secondary structure (DSSP, 8-state):
---------TTSEEE-GGGSBSSS-TTTT--S-TTT-BSS--HHHHHHHHHHTT--EEEEEEEETTEEEEEEEEEE--B-TTS-B-SS--SHHHHHHHHHHHHHHHHHHHHHT---------

InterPro domains:
  IPR002778 Signal recognition particle, SRP19 subunit [PF01922] (14-105)
  IPR002778 Signal recognition particle, SRP19 subunit [PTHR17453] (5-118)
  IPR036521 Signal recognition particle, subunit SRP19-like superfamily [G3DSA:3.30.56.30] (1-118)
  IPR036521 Signal recognition particle, subunit SRP19-like superfamily [SSF69695] (3-108)

Solvent-accessible surface area (backbone atoms only — not comparable to full-atom values): 7313 Å² total; per-residue (Å²): 134,86,80,77,81,75,75,87,58,85,88,31,48,77,46,50,36,54,32,34,18,47,84,46,48,63,92,62,45,19,75,60,57,66,89,50,30,32,77,80,54,47,53,65,45,54,49,52,19,36,60,75,68,70,52,57,69,48,83,43,94,44,63,46,92,80,45,71,88,52,71,27,31,39,34,32,53,46,50,47,97,87,65,50,68,77,43,98,47,90,45,72,66,57,42,54,45,51,40,23,45,42,34,46,49,55,50,52,52,56,54,70,74,48,79,81,82,81,77,76,87,128

Radius of gyration: 16.36 Å; Cα contacts (8 Å, |Δi|>4): 171; chains: 1; bounding box: 57×31×46 Å